Protein AF-A0ABD0P839-F1 (afdb_monomer_lite)

Radius of gyration: 26.29 Å; chains: 1; bounding box: 62×37×67 Å

Secondary structure (DSSP, 8-state):
--SSSSS----------SGGGHHHHHHHHHHHHHHHTPPP-------HHHHHHHHHHHHHHHHHHHHHHGGGS--HHHHHHHHHHHHHHHHHHHHHHHHHHHHHHHT-

Sequence (108 aa):
DSLGGNSRTAMVATVSPAADNYDETLSTLRYADRAKSIVNHAVVNEDPNARIIRELREEVEKLRDQLTQAESMKAPELKERLEESEKLIQEMTVTWEEKLRKTEEIAQ

Foldseek 3Di:
DAFQEQDDHDDDQDADPDPVCVVVRVVSVVVVVVSVPTDYDHDDDQDPLNVLLVVLVVLLVVLVVVVVVCVVPDDVPSVVSNVVSVVSNVVSVVVVVVVVVVVVVVVD

pLDDT: mean 83.54, std 11.28, range [50.75, 97.81]

Organism: Cirrhinus mrigala (NCBI:txid683832)

InterPro domains:
  IPR001752 Kinesin motor domain [PF00225] (1-38)
  IPR001752 Kinesin motor domain [PS50067] (1-38)
  IPR027417 P-loop containing nucleoside triphosphate hydrolase [SSF52540] (1-72)
  IPR032405 Kinesin-associated [PF16183] (42-69)
  IPR036961 Kinesin motor domain superfamily [G3DSA:3.40.850.10] (1-62)

Structure (mmCIF, N/CA/C/O backbone):
data_AF-A0ABD0P839-F1
#
_entry.id   AF-A0ABD0P839-F1
#
loop_
_atom_site.group_PDB
_atom_site.id
_atom_site.type_symbol
_atom_site.label_atom_id
_atom_site.label_alt_id
_atom_site.label_comp_id
_atom_site.label_asym_id
_atom_site.label_entity_id
_atom_site.label_seq_id
_atom_site.pdbx_PDB_ins_code
_atom_site.Cartn_x
_atom_site.Cartn_y
_atom_site.Cartn_z
_atom_site.occupancy
_atom_site.B_iso_or_equiv
_atom_site.auth_seq_id
_atom_site.auth_comp_id
_atom_site.auth_asym_id
_atom_site.auth_atom_id
_atom_site.pdbx_PDB_model_num
ATOM 1 N N . ASP A 1 1 ? 7.749 -4.534 4.995 1.00 64.56 1 ASP A N 1
ATOM 2 C CA . ASP A 1 1 ? 6.771 -5.551 4.577 1.00 64.56 1 ASP A CA 1
ATOM 3 C C . ASP A 1 1 ? 6.266 -5.239 3.166 1.00 64.56 1 ASP A C 1
ATOM 5 O O . ASP A 1 1 ? 5.100 -4.941 2.958 1.00 64.56 1 ASP A O 1
ATOM 9 N N . SER A 1 2 ? 7.186 -5.179 2.197 1.00 76.62 2 SER A N 1
ATOM 10 C CA . SER A 1 2 ? 6.935 -4.484 0.919 1.00 76.62 2 SER A CA 1
ATOM 11 C C . SER A 1 2 ? 6.788 -5.420 -0.283 1.00 76.62 2 SER A C 1
ATOM 13 O O . SER A 1 2 ? 6.425 -4.967 -1.357 1.00 76.62 2 SER A O 1
ATOM 15 N N . LEU A 1 3 ? 7.063 -6.716 -0.141 1.00 82.00 3 LEU A N 1
ATOM 16 C CA . LEU A 1 3 ? 6.865 -7.711 -1.199 1.00 82.00 3 LEU A CA 1
ATOM 17 C C . LEU A 1 3 ? 6.144 -8.910 -0.582 1.00 82.00 3 LEU A C 1
ATOM 19 O O . LEU A 1 3 ? 6.694 -9.556 0.305 1.00 82.00 3 LEU A O 1
ATOM 23 N N . GLY A 1 4 ? 4.910 -9.168 -1.016 1.00 81.12 4 GLY A N 1
ATOM 24 C CA . GLY A 1 4 ? 4.041 -10.223 -0.482 1.00 81.12 4 GLY A CA 1
ATOM 25 C C . GLY A 1 4 ? 3.346 -9.891 0.846 1.00 81.12 4 GLY A C 1
ATOM 26 O O . GLY A 1 4 ? 2.729 -10.773 1.436 1.00 81.12 4 GLY A O 1
ATOM 27 N N . GLY A 1 5 ? 3.442 -8.646 1.319 1.00 90.31 5 GLY A N 1
ATOM 28 C CA . GLY A 1 5 ? 3.013 -8.231 2.660 1.00 90.31 5 GLY A CA 1
ATOM 29 C C . GLY A 1 5 ? 1.884 -7.201 2.690 1.00 90.31 5 GLY A C 1
ATOM 30 O O . GLY A 1 5 ? 1.207 -6.953 1.684 1.00 90.31 5 GLY A O 1
ATOM 31 N N . ASN A 1 6 ? 1.710 -6.564 3.850 1.00 90.94 6 ASN A N 1
ATOM 32 C CA . ASN A 1 6 ? 0.765 -5.470 4.049 1.00 90.94 6 ASN A CA 1
ATOM 33 C C . ASN A 1 6 ? 1.349 -4.133 3.563 1.00 90.94 6 ASN A C 1
ATOM 35 O O . ASN A 1 6 ? 1.772 -3.272 4.338 1.00 90.94 6 ASN A O 1
ATOM 39 N N . SER A 1 7 ? 1.391 -3.966 2.241 1.00 90.69 7 SER A N 1
ATOM 40 C CA . SER A 1 7 ? 1.854 -2.735 1.607 1.00 90.69 7 SER A CA 1
ATOM 41 C C . SER A 1 7 ? 1.261 -2.549 0.215 1.00 90.69 7 SER A C 1
ATOM 43 O O . SER A 1 7 ? 1.100 -3.502 -0.552 1.00 90.69 7 SER A O 1
ATOM 45 N N . ARG A 1 8 ? 0.967 -1.295 -0.143 1.00 89.69 8 ARG A N 1
ATOM 46 C CA . ARG A 1 8 ? 0.676 -0.905 -1.526 1.00 89.69 8 ARG A CA 1
ATOM 47 C C . ARG A 1 8 ? 1.995 -0.580 -2.210 1.00 89.69 8 ARG A C 1
ATOM 49 O O . ARG A 1 8 ? 2.563 0.485 -1.989 1.00 89.69 8 ARG A O 1
ATOM 56 N N . THR A 1 9 ? 2.491 -1.516 -3.007 1.00 92.88 9 THR A N 1
ATOM 57 C CA . THR A 1 9 ? 3.833 -1.428 -3.587 1.00 92.88 9 THR A CA 1
ATOM 58 C C . THR A 1 9 ? 3.762 -1.165 -5.081 1.00 92.88 9 THR A C 1
ATOM 60 O O . THR A 1 9 ? 2.999 -1.806 -5.798 1.00 92.88 9 THR A O 1
ATOM 63 N N . ALA A 1 10 ? 4.588 -0.229 -5.540 1.00 93.69 10 ALA A N 1
ATOM 64 C CA . ALA A 1 10 ? 4.812 0.052 -6.948 1.00 93.69 10 ALA A CA 1
ATOM 65 C C . ALA A 1 10 ? 6.300 -0.122 -7.263 1.00 93.69 10 ALA A C 1
ATOM 67 O O . ALA A 1 10 ? 7.159 0.254 -6.464 1.00 93.69 10 ALA A O 1
ATOM 68 N N . MET A 1 11 ? 6.597 -0.679 -8.433 1.00 95.00 11 MET A N 1
ATOM 69 C CA . MET A 1 11 ? 7.949 -0.766 -8.971 1.00 95.00 11 MET A CA 1
ATOM 70 C C . MET A 1 11 ? 8.046 0.147 -10.191 1.00 95.00 11 MET A C 1
ATOM 72 O O . MET A 1 11 ? 7.215 0.062 -11.093 1.00 95.00 11 MET A O 1
ATOM 76 N N . VAL A 1 12 ? 9.079 0.989 -10.235 1.00 96.38 12 VAL A N 1
ATOM 77 C CA . VAL A 1 12 ? 9.426 1.783 -11.418 1.00 96.38 12 VAL A CA 1
ATOM 78 C C . VAL A 1 12 ? 10.697 1.197 -12.014 1.00 96.38 12 VAL A C 1
ATOM 80 O O . VAL A 1 12 ? 11.758 1.253 -11.400 1.00 96.38 12 VAL A O 1
ATOM 83 N N . ALA A 1 13 ? 10.577 0.605 -13.200 1.00 96.38 13 ALA A N 1
ATOM 84 C CA . ALA A 1 13 ? 11.710 0.076 -13.946 1.00 96.38 13 ALA A CA 1
ATOM 85 C C . ALA A 1 13 ? 12.244 1.157 -14.894 1.00 96.38 13 ALA A C 1
ATOM 87 O O . ALA A 1 13 ? 11.592 1.496 -15.881 1.00 96.38 13 ALA A O 1
ATOM 88 N N . THR A 1 14 ? 13.413 1.716 -14.589 1.00 96.00 14 THR A N 1
ATOM 89 C CA . THR A 1 14 ? 14.100 2.673 -15.462 1.00 96.00 14 THR A CA 1
ATOM 90 C C . THR A 1 14 ? 15.046 1.925 -16.398 1.00 96.00 14 THR A C 1
ATOM 92 O O . THR A 1 14 ? 15.805 1.062 -15.968 1.00 96.00 14 THR A O 1
ATOM 95 N N . VAL A 1 15 ? 14.986 2.234 -17.694 1.00 97.12 15 VAL A N 1
ATOM 96 C CA . VAL A 1 15 ? 15.781 1.561 -18.731 1.00 97.12 15 VAL A CA 1
ATOM 97 C C . VAL A 1 15 ? 16.416 2.574 -19.675 1.00 97.12 15 VAL A C 1
ATOM 99 O O . VAL A 1 15 ? 15.898 3.678 -19.855 1.00 97.12 15 VAL A O 1
ATOM 102 N N . SER A 1 16 ? 17.542 2.195 -20.278 1.00 97.00 16 SER A N 1
ATOM 103 C CA . SER A 1 16 ? 18.236 3.013 -21.272 1.00 97.00 16 SER A CA 1
ATOM 104 C C . SER A 1 16 ? 17.751 2.659 -22.682 1.00 97.00 16 SER A C 1
ATOM 106 O O . SER A 1 16 ? 17.635 1.477 -22.995 1.00 97.00 16 SER A O 1
ATOM 108 N N . PRO A 1 17 ? 17.496 3.643 -23.564 1.00 94.88 17 PRO A N 1
ATOM 109 C CA . PRO A 1 17 ? 17.103 3.370 -24.946 1.00 94.88 17 PRO A CA 1
ATOM 110 C C . PRO A 1 17 ? 18.291 3.000 -25.853 1.00 94.88 17 PRO A C 1
ATOM 112 O O . PRO A 1 17 ? 18.083 2.662 -27.016 1.00 94.88 17 PRO A O 1
ATOM 115 N N . ALA A 1 18 ? 19.534 3.107 -25.370 1.00 97.19 18 ALA A N 1
ATOM 116 C CA . ALA A 1 18 ? 20.720 2.836 -26.177 1.00 97.19 18 ALA A CA 1
ATOM 117 C C . ALA A 1 18 ? 20.901 1.331 -26.435 1.00 97.19 18 ALA A C 1
ATOM 119 O O . ALA A 1 18 ? 20.798 0.524 -25.511 1.00 97.19 18 ALA A O 1
ATOM 120 N N . ALA A 1 19 ? 21.243 0.970 -27.676 1.00 95.50 19 ALA A N 1
ATOM 121 C CA . ALA A 1 19 ? 21.440 -0.421 -28.092 1.00 95.50 19 ALA A CA 1
ATOM 122 C C . ALA A 1 19 ? 22.551 -1.134 -27.301 1.00 95.50 19 ALA A C 1
ATOM 124 O O . ALA A 1 19 ? 22.427 -2.319 -27.010 1.00 95.50 19 ALA A O 1
ATOM 125 N N . ASP A 1 20 ? 23.580 -0.399 -26.874 1.00 97.44 20 ASP A N 1
ATOM 126 C CA . ASP A 1 20 ? 24.683 -0.936 -26.067 1.00 97.44 20 ASP A CA 1
ATOM 127 C C . ASP A 1 20 ? 24.220 -1.460 -24.692 1.00 97.44 20 ASP A C 1
ATOM 129 O O . ASP A 1 20 ? 24.898 -2.276 -24.080 1.00 97.44 20 ASP A O 1
ATOM 133 N N . ASN A 1 21 ? 23.044 -1.025 -24.215 1.00 95.00 21 ASN A N 1
ATOM 134 C CA . ASN A 1 21 ? 22.438 -1.462 -22.952 1.00 95.00 21 ASN A CA 1
ATOM 135 C C . ASN A 1 21 ? 21.321 -2.498 -23.153 1.00 95.00 21 ASN A C 1
ATOM 137 O O . ASN A 1 21 ? 20.472 -2.664 -22.271 1.00 95.00 21 ASN A O 1
ATOM 141 N N . TYR A 1 22 ? 21.267 -3.164 -24.309 1.00 96.38 22 TYR A N 1
ATOM 142 C CA . TYR A 1 22 ? 20.190 -4.098 -24.639 1.00 96.38 22 TYR A CA 1
ATOM 143 C C . TYR A 1 22 ? 20.037 -5.219 -23.598 1.00 96.38 22 TYR A C 1
ATOM 145 O O . TYR A 1 22 ? 18.932 -5.439 -23.099 1.00 96.38 22 TYR A O 1
ATOM 153 N N . ASP A 1 23 ? 21.133 -5.882 -23.217 1.00 97.38 23 ASP A N 1
ATOM 154 C CA . ASP A 1 23 ? 21.090 -7.026 -22.295 1.00 97.38 23 ASP A CA 1
ATOM 155 C C . ASP A 1 23 ? 20.648 -6.628 -20.876 1.00 97.38 23 ASP A C 1
ATOM 157 O O . ASP A 1 23 ? 19.836 -7.319 -20.247 1.00 97.38 23 ASP A O 1
ATOM 161 N N . GLU A 1 24 ? 21.107 -5.473 -20.391 1.00 97.38 24 GLU A N 1
ATOM 162 C CA . GLU A 1 24 ? 20.705 -4.916 -19.092 1.00 97.38 24 GLU A CA 1
ATOM 163 C C . GLU A 1 24 ? 19.244 -4.449 -19.098 1.00 97.38 24 GLU A C 1
ATOM 165 O O . GLU A 1 24 ? 18.478 -4.707 -18.161 1.00 97.38 24 GLU A O 1
ATOM 170 N N . THR A 1 25 ? 18.813 -3.821 -20.195 1.00 97.81 25 THR A N 1
ATOM 171 C CA . THR A 1 25 ? 17.421 -3.400 -20.395 1.00 97.81 25 THR A CA 1
ATOM 172 C C . THR A 1 25 ? 16.491 -4.609 -20.404 1.00 97.81 25 THR A C 1
ATOM 174 O O . THR A 1 25 ? 15.477 -4.621 -19.703 1.00 97.81 25 THR A O 1
ATOM 177 N N . LEU A 1 26 ? 16.857 -5.669 -21.127 1.00 97.00 26 LEU A N 1
ATOM 178 C CA . LEU A 1 26 ? 16.096 -6.913 -21.167 1.00 97.00 26 LEU A CA 1
ATOM 179 C C . LEU A 1 26 ? 16.019 -7.575 -19.785 1.00 97.00 26 LEU A C 1
ATOM 181 O O . 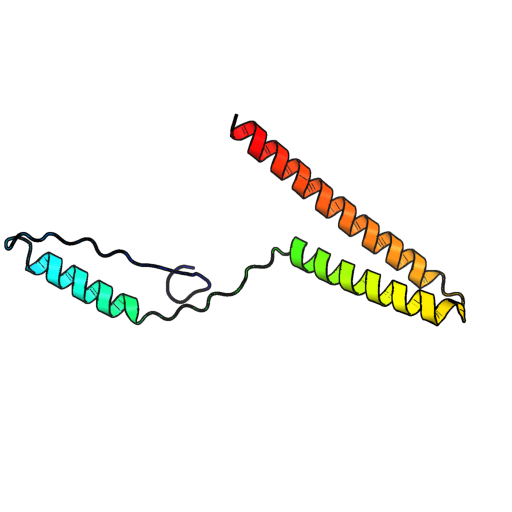LEU A 1 26 ? 14.953 -8.044 -19.382 1.00 97.00 26 LEU A O 1
ATOM 185 N N . SER A 1 27 ? 17.125 -7.592 -19.042 1.00 97.75 27 SER A N 1
ATOM 186 C CA . SER A 1 27 ? 17.175 -8.140 -17.683 1.00 97.75 27 SER A CA 1
ATOM 187 C C . SER A 1 27 ? 16.272 -7.365 -16.720 1.00 97.75 27 SER A C 1
ATOM 189 O O . SER A 1 27 ? 15.502 -7.974 -15.969 1.00 97.75 27 SER A O 1
ATOM 191 N N . THR A 1 28 ? 16.280 -6.033 -16.809 1.00 97.81 28 THR A N 1
ATOM 192 C CA . THR A 1 28 ? 15.411 -5.144 -16.023 1.00 97.81 28 THR A CA 1
ATOM 193 C C . THR A 1 28 ? 13.932 -5.384 -16.333 1.00 97.81 28 THR A C 1
ATOM 195 O O . THR A 1 28 ? 13.126 -5.554 -15.415 1.00 97.81 28 THR A O 1
ATOM 198 N N . LEU A 1 29 ? 13.568 -5.486 -17.616 1.00 97.50 29 LEU A N 1
ATOM 199 C CA . LEU A 1 29 ? 12.191 -5.761 -18.041 1.00 97.50 29 LEU A CA 1
ATOM 200 C C . LEU A 1 29 ? 11.709 -7.144 -17.584 1.00 97.50 29 LEU A C 1
ATOM 202 O O . LEU A 1 29 ? 10.598 -7.270 -17.076 1.00 97.50 29 LEU A O 1
ATOM 206 N N . ARG A 1 30 ? 12.554 -8.177 -17.687 1.00 97.75 30 ARG A N 1
ATOM 207 C CA . ARG A 1 30 ? 12.243 -9.527 -17.180 1.00 97.75 30 ARG A CA 1
ATOM 208 C C . ARG A 1 30 ? 12.044 -9.550 -15.668 1.00 97.75 30 ARG A C 1
ATOM 210 O O . ARG A 1 30 ? 11.248 -10.335 -15.156 1.00 97.75 30 ARG A O 1
ATOM 217 N N . TYR A 1 31 ? 12.791 -8.738 -14.926 1.00 97.12 31 TYR A N 1
ATOM 218 C CA . TYR A 1 31 ? 12.576 -8.610 -13.489 1.00 97.12 31 TYR A CA 1
ATOM 219 C C . TYR A 1 31 ? 11.258 -7.893 -13.184 1.00 97.12 31 TYR A C 1
ATOM 221 O O . TYR A 1 31 ? 10.494 -8.384 -12.358 1.00 97.12 31 TYR A O 1
ATOM 229 N N . ALA A 1 32 ? 10.950 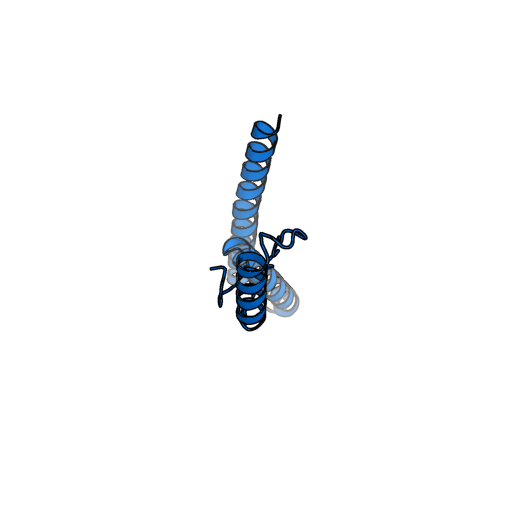-6.802 -13.891 1.00 97.38 32 ALA A N 1
ATOM 230 C CA . ALA A 1 32 ? 9.685 -6.084 -13.745 1.00 97.38 32 ALA A CA 1
ATOM 231 C C . ALA A 1 32 ? 8.465 -6.975 -14.046 1.00 97.38 32 ALA A C 1
ATOM 233 O O . ALA A 1 32 ? 7.483 -6.949 -13.305 1.00 97.38 32 ALA A O 1
ATOM 234 N N . ASP A 1 33 ? 8.554 -7.817 -15.078 1.00 96.81 33 ASP A N 1
ATOM 235 C CA . ASP A 1 33 ? 7.509 -8.785 -15.428 1.00 96.81 33 ASP A CA 1
ATOM 236 C C . ASP A 1 33 ? 7.266 -9.812 -14.307 1.00 96.81 33 ASP A C 1
ATOM 238 O O . ASP A 1 33 ? 6.128 -10.061 -13.905 1.00 96.81 33 ASP A O 1
ATOM 242 N N . ARG A 1 34 ? 8.339 -10.334 -13.697 1.00 96.31 34 ARG A N 1
ATOM 243 C CA . ARG A 1 34 ? 8.222 -11.208 -12.517 1.00 96.31 34 ARG A CA 1
ATOM 244 C C . ARG A 1 34 ? 7.660 -10.469 -11.304 1.00 96.31 34 ARG A C 1
ATOM 246 O O . ARG A 1 34 ? 6.788 -11.002 -10.623 1.00 96.31 34 ARG A O 1
ATOM 253 N N . ALA A 1 35 ? 8.122 -9.247 -11.045 1.00 94.44 35 ALA A N 1
ATOM 254 C CA . ALA A 1 35 ? 7.681 -8.443 -9.908 1.00 94.44 35 ALA A CA 1
ATOM 255 C C . ALA A 1 35 ? 6.182 -8.106 -9.978 1.00 94.44 35 ALA A C 1
ATOM 257 O O . ALA A 1 35 ? 5.514 -8.095 -8.947 1.00 94.44 35 ALA A O 1
ATOM 258 N N . LYS A 1 36 ? 5.626 -7.929 -11.184 1.00 93.50 36 LYS A N 1
ATOM 259 C CA . LYS A 1 36 ? 4.179 -7.765 -11.412 1.00 93.50 36 LYS A CA 1
ATOM 260 C C . LYS A 1 36 ? 3.347 -8.939 -10.879 1.00 93.50 36 LYS A C 1
ATOM 262 O O . LYS A 1 36 ? 2.183 -8.751 -10.540 1.00 93.50 36 LYS A O 1
ATOM 267 N N . SER A 1 37 ? 3.922 -10.138 -10.814 1.00 93.94 37 SER A N 1
ATOM 268 C CA . SER A 1 37 ? 3.227 -11.342 -10.340 1.00 93.94 37 SER A CA 1
ATOM 269 C C . SER A 1 37 ? 3.172 -11.449 -8.810 1.00 93.94 37 SER A C 1
ATOM 271 O O . SER A 1 37 ? 2.532 -12.358 -8.284 1.00 93.94 37 SER A O 1
ATOM 273 N N . ILE A 1 38 ? 3.837 -10.548 -8.081 1.00 93.62 38 ILE A N 1
ATOM 274 C CA . ILE A 1 38 ? 3.820 -10.530 -6.617 1.00 93.62 38 ILE A CA 1
ATOM 275 C C . ILE A 1 38 ? 2.487 -9.944 -6.144 1.00 93.62 38 ILE A C 1
ATOM 277 O O . ILE A 1 38 ? 2.161 -8.793 -6.432 1.00 93.62 38 ILE A O 1
ATOM 281 N N . VAL A 1 39 ? 1.723 -10.738 -5.393 1.00 91.81 39 VAL A N 1
ATOM 282 C CA . VAL A 1 39 ? 0.439 -10.321 -4.819 1.00 91.81 39 VAL A CA 1
ATOM 283 C C . VAL A 1 39 ? 0.650 -9.859 -3.382 1.00 91.81 39 VAL A C 1
ATOM 285 O O . VAL A 1 39 ? 1.045 -10.642 -2.518 1.00 91.81 39 VAL A O 1
ATOM 288 N N . ASN A 1 40 ? 0.356 -8.587 -3.124 1.00 90.75 40 ASN A N 1
ATOM 289 C CA . ASN A 1 40 ? 0.353 -8.021 -1.778 1.00 90.75 40 ASN A CA 1
ATOM 290 C C . ASN A 1 40 ? -1.053 -8.062 -1.170 1.00 90.75 40 ASN A C 1
ATOM 292 O O . ASN A 1 40 ? -2.051 -7.908 -1.875 1.00 90.75 40 ASN A O 1
ATOM 296 N N . HIS A 1 41 ? -1.117 -8.181 0.155 1.00 88.62 41 HIS A N 1
ATOM 297 C CA . HIS A 1 41 ? -2.357 -8.156 0.931 1.00 88.62 41 HIS A CA 1
ATOM 298 C C . HIS A 1 41 ? -2.369 -6.905 1.809 1.00 88.62 41 HIS A C 1
ATOM 300 O O . HIS A 1 41 ? -2.116 -6.960 3.010 1.00 88.62 41 HIS A O 1
ATOM 306 N N . ALA A 1 42 ? -2.613 -5.753 1.183 1.00 87.31 42 ALA A N 1
ATOM 307 C CA . ALA A 1 42 ? -2.652 -4.478 1.887 1.00 87.31 42 ALA A CA 1
ATOM 308 C C . ALA A 1 42 ? -3.963 -4.322 2.675 1.00 87.31 42 ALA A C 1
ATOM 310 O O . ALA A 1 42 ? -5.051 -4.357 2.100 1.00 87.31 42 ALA A O 1
ATOM 311 N N . VAL A 1 43 ? -3.842 -4.089 3.976 1.00 87.56 43 VAL A N 1
ATOM 312 C CA . VAL A 1 43 ? -4.931 -3.846 4.923 1.00 87.56 43 VAL A CA 1
ATOM 313 C C . VAL A 1 43 ? -4.751 -2.449 5.517 1.00 87.56 43 VAL A C 1
ATOM 315 O O . VAL A 1 43 ? -3.636 -1.937 5.626 1.00 87.56 43 VAL A O 1
ATOM 318 N N . VAL A 1 44 ? -5.858 -1.798 5.876 1.00 83.19 44 VAL A N 1
ATOM 319 C CA . VAL A 1 44 ? -5.805 -0.519 6.590 1.00 83.19 44 VAL A CA 1
ATOM 320 C C . VAL A 1 44 ? -5.168 -0.758 7.956 1.00 83.19 44 VAL A C 1
ATOM 322 O O . VAL A 1 44 ? -5.703 -1.497 8.778 1.00 83.19 44 VAL A O 1
ATOM 325 N N . ASN A 1 45 ? -4.015 -0.132 8.183 1.00 82.19 45 ASN A N 1
ATOM 326 C CA . ASN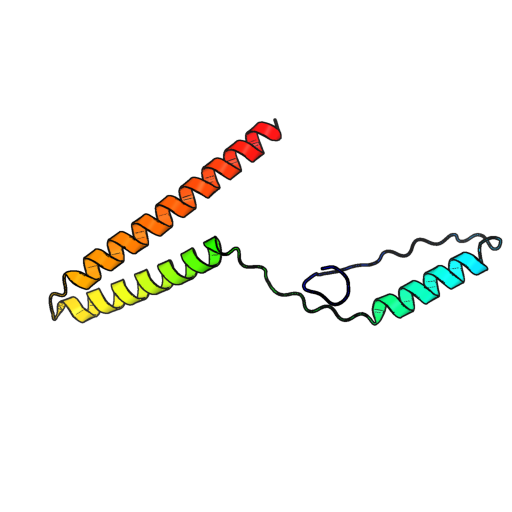 A 1 45 ? -3.363 -0.147 9.483 1.00 82.19 45 ASN A CA 1
ATOM 327 C C . ASN A 1 45 ? -4.105 0.822 10.399 1.00 82.19 45 ASN A C 1
ATOM 329 O O . ASN A 1 45 ? -3.885 2.031 10.341 1.00 82.19 45 ASN A O 1
ATOM 333 N N . GLU A 1 46 ? -5.010 0.294 11.214 1.00 72.50 46 GLU A N 1
ATOM 334 C CA . GLU A 1 46 ? -5.586 1.058 12.313 1.00 72.50 46 GLU A CA 1
ATOM 335 C C . GLU A 1 46 ? -4.533 1.187 13.414 1.00 72.50 46 GLU A C 1
ATOM 337 O O . GLU A 1 46 ? -3.986 0.188 13.887 1.00 72.50 46 GLU A O 1
ATOM 342 N N . ASP A 1 47 ? -4.235 2.424 13.814 1.00 77.5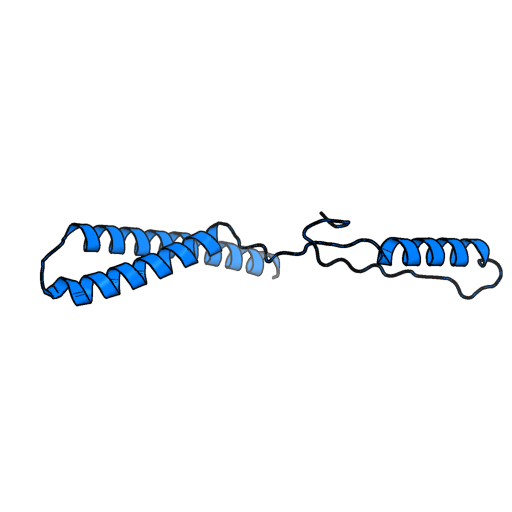6 47 ASP A N 1
ATOM 343 C CA . ASP A 1 47 ? -3.438 2.662 15.014 1.00 77.56 47 ASP A CA 1
ATOM 344 C C . ASP A 1 47 ? -4.155 1.989 16.199 1.00 77.56 47 ASP A C 1
ATOM 346 O O . ASP A 1 47 ? -5.380 2.127 16.310 1.00 77.56 47 ASP A O 1
ATOM 350 N N . PRO A 1 48 ? -3.446 1.272 17.090 1.00 76.69 48 PRO A N 1
ATOM 351 C CA . PRO A 1 48 ? -4.058 0.681 18.275 1.00 76.69 48 PRO A CA 1
ATOM 352 C C . PRO A 1 48 ? -4.912 1.690 19.048 1.00 76.69 48 PRO A C 1
ATOM 354 O O . PRO A 1 48 ? -5.985 1.338 19.533 1.00 76.69 48 PRO A O 1
ATOM 357 N N . ASN A 1 49 ? -4.487 2.956 19.079 1.00 74.50 49 ASN A N 1
ATOM 358 C CA . ASN A 1 49 ? -5.223 4.034 19.717 1.00 74.50 49 ASN A CA 1
ATOM 359 C C . ASN A 1 49 ? -6.489 4.413 18.951 1.00 74.50 49 ASN A C 1
ATOM 361 O O . ASN A 1 49 ? -7.529 4.617 19.563 1.00 74.50 49 ASN A O 1
ATOM 365 N N . ALA A 1 50 ? -6.431 4.478 17.619 1.00 75.56 50 ALA A N 1
ATOM 366 C CA . ALA A 1 50 ? -7.602 4.760 16.791 1.00 75.56 50 ALA A CA 1
ATOM 367 C C . ALA A 1 50 ? -8.653 3.646 16.904 1.00 75.56 50 ALA A C 1
ATOM 369 O O . ALA A 1 50 ? -9.849 3.934 16.978 1.00 75.56 50 ALA A O 1
ATOM 370 N N . ARG A 1 51 ? -8.209 2.385 16.986 1.00 81.06 51 ARG A N 1
ATOM 371 C CA . ARG A 1 51 ? -9.089 1.239 17.234 1.00 81.06 51 ARG A CA 1
ATOM 372 C C . ARG A 1 51 ? -9.753 1.332 18.608 1.00 81.06 51 ARG A C 1
ATOM 374 O O . ARG A 1 51 ? -10.974 1.250 18.674 1.00 81.06 51 ARG A O 1
ATOM 381 N N . ILE A 1 52 ? -8.971 1.572 19.667 1.00 83.06 52 ILE A N 1
ATOM 382 C CA . ILE A 1 52 ? -9.490 1.737 21.037 1.00 83.06 52 ILE A CA 1
ATOM 383 C C . ILE A 1 52 ? -10.483 2.902 21.097 1.00 83.06 52 ILE A C 1
ATOM 385 O O . ILE A 1 52 ? -11.574 2.743 21.624 1.00 83.06 52 ILE A O 1
ATOM 389 N N . ILE A 1 53 ? -10.164 4.056 20.505 1.00 82.06 53 ILE A N 1
ATOM 390 C CA . ILE A 1 53 ? -11.071 5.212 20.483 1.00 82.06 53 ILE A CA 1
ATOM 391 C C . ILE A 1 53 ? -12.374 4.881 19.742 1.00 82.06 53 ILE A C 1
ATOM 393 O O . ILE A 1 53 ? -13.436 5.309 20.189 1.00 82.06 53 ILE A O 1
ATOM 397 N N . ARG A 1 54 ? -12.332 4.133 18.628 1.00 84.38 54 ARG A N 1
ATOM 398 C CA . ARG A 1 54 ? -13.554 3.692 17.931 1.00 84.38 54 ARG A CA 1
ATOM 399 C C . ARG A 1 54 ? -14.389 2.767 18.813 1.00 84.38 54 ARG A C 1
ATOM 401 O O . ARG A 1 54 ? -15.580 3.011 18.960 1.00 84.38 54 ARG A O 1
ATOM 408 N N . GLU A 1 55 ? -13.769 1.748 19.402 1.00 86.62 55 GLU A N 1
ATOM 409 C CA . GLU A 1 55 ? -14.441 0.787 20.286 1.00 86.62 55 GLU A CA 1
ATOM 410 C C . GLU A 1 55 ? -15.064 1.488 21.501 1.00 86.62 55 GLU A C 1
ATOM 412 O O . GLU A 1 55 ? -16.244 1.293 21.777 1.00 86.62 55 GLU A O 1
ATOM 417 N N . LEU A 1 56 ? -14.322 2.387 22.157 1.00 86.00 56 LEU A N 1
ATOM 418 C CA . LEU A 1 56 ? -14.817 3.180 23.285 1.00 86.00 56 LEU A CA 1
ATOM 419 C C . LEU A 1 56 ? -15.955 4.122 22.873 1.00 86.00 56 LEU A C 1
ATOM 421 O O . LEU A 1 56 ? -16.913 4.281 23.623 1.00 86.00 56 LEU A O 1
ATOM 425 N N . ARG A 1 57 ? -15.900 4.736 21.682 1.00 84.50 57 ARG A N 1
ATOM 426 C CA . ARG A 1 57 ? -17.002 5.568 21.160 1.00 84.50 57 ARG A CA 1
ATOM 427 C C . ARG A 1 57 ? -18.255 4.744 20.870 1.00 84.50 57 ARG A C 1
ATOM 429 O O . ARG A 1 57 ? -19.351 5.195 21.185 1.00 84.50 57 ARG A O 1
ATOM 436 N N . GLU A 1 58 ? -18.105 3.555 20.292 1.00 89.62 58 GLU A N 1
ATOM 437 C CA . GLU A 1 58 ? -19.223 2.631 20.073 1.00 89.62 58 GLU A CA 1
ATOM 438 C C . GLU A 1 58 ? -19.812 2.121 21.396 1.00 89.62 58 GLU A C 1
ATOM 440 O O . GLU A 1 58 ? -21.030 1.976 21.510 1.00 89.62 58 GLU A O 1
ATOM 445 N N . GLU A 1 59 ? -18.975 1.863 22.403 1.00 85.88 59 GLU A N 1
ATOM 446 C CA . GLU A 1 59 ? -19.422 1.461 23.738 1.00 85.88 59 GLU A CA 1
ATOM 447 C C . GLU A 1 59 ? -20.145 2.608 24.453 1.00 85.88 59 GLU A C 1
ATOM 449 O O . GLU A 1 59 ? -21.230 2.394 24.983 1.00 85.88 59 GLU A O 1
ATOM 454 N N . VAL A 1 60 ? -19.621 3.836 24.379 1.00 87.25 60 VAL A N 1
ATOM 455 C CA . VAL A 1 60 ? -20.284 5.061 24.863 1.00 87.25 60 VAL A CA 1
ATOM 456 C C . VAL A 1 60 ? -21.669 5.225 24.239 1.00 87.25 60 VAL A C 1
ATOM 458 O O . VAL A 1 60 ? -22.629 5.475 24.964 1.00 87.25 60 VAL A O 1
ATOM 461 N N . GLU A 1 61 ? -21.799 5.051 22.923 1.00 88.31 61 GLU A N 1
ATOM 462 C CA . GLU A 1 61 ? -23.087 5.199 22.239 1.00 88.31 61 GLU A CA 1
ATOM 463 C C . GLU A 1 61 ? -24.080 4.110 22.665 1.00 88.31 61 GLU A C 1
ATOM 465 O O . GLU A 1 61 ? -25.204 4.414 23.060 1.00 88.31 61 GLU A O 1
ATOM 470 N N . LYS A 1 62 ? -23.644 2.844 22.712 1.00 87.62 62 LYS A N 1
ATOM 471 C CA . LYS A 1 62 ? -24.476 1.741 23.221 1.00 87.62 62 LYS A CA 1
ATOM 472 C C . LYS A 1 62 ? -24.906 1.962 24.666 1.00 87.62 62 LYS A C 1
ATOM 474 O O . LYS A 1 62 ? -26.049 1.672 25.009 1.00 87.62 62 LYS A O 1
ATOM 479 N N . LEU A 1 63 ? -24.004 2.442 25.519 1.00 81.00 63 LEU A N 1
ATOM 480 C CA . LEU A 1 63 ? -24.303 2.730 26.918 1.00 81.00 63 LEU A CA 1
ATOM 481 C C . LEU A 1 63 ? -25.282 3.897 27.043 1.00 81.00 63 LEU A C 1
ATOM 483 O O . LEU A 1 63 ? -26.178 3.824 27.876 1.00 81.00 63 LEU A O 1
ATOM 487 N N . ARG A 1 64 ? -25.169 4.936 26.207 1.00 80.75 64 ARG A N 1
ATOM 488 C CA . ARG A 1 64 ? -26.129 6.053 26.143 1.00 80.75 64 ARG A CA 1
ATOM 489 C C . ARG A 1 64 ? -27.512 5.596 25.682 1.00 80.75 64 ARG A C 1
ATOM 491 O O . ARG A 1 64 ? -28.504 5.974 26.308 1.00 80.75 64 ARG A O 1
ATOM 498 N N . ASP A 1 65 ? -27.584 4.740 24.668 1.00 83.94 65 ASP A N 1
ATOM 499 C CA . ASP A 1 65 ? -28.833 4.127 24.198 1.00 83.94 65 ASP A CA 1
ATOM 500 C C . ASP A 1 65 ? -29.466 3.234 25.275 1.00 83.94 65 ASP A C 1
ATOM 502 O O . ASP A 1 65 ? -30.671 3.278 25.529 1.00 83.94 65 ASP A O 1
ATOM 506 N N . GLN A 1 66 ? -28.648 2.444 25.971 1.00 77.94 66 GLN A N 1
ATOM 507 C CA . GLN A 1 66 ? -29.108 1.638 27.097 1.00 77.94 66 GLN A CA 1
ATOM 508 C C . GLN A 1 66 ? -29.544 2.502 28.273 1.00 77.94 66 GLN A C 1
ATOM 510 O O . GLN A 1 66 ? -30.532 2.160 28.906 1.00 77.94 66 GLN A O 1
ATOM 515 N N . LEU A 1 67 ? -28.866 3.613 28.570 1.00 70.62 67 LEU A N 1
ATOM 516 C CA . LEU A 1 67 ? -29.256 4.522 29.648 1.00 70.62 67 LEU A CA 1
ATOM 517 C C . LEU A 1 67 ? -30.561 5.245 29.332 1.00 70.62 67 LEU A C 1
ATOM 519 O O . LEU A 1 67 ? -31.382 5.379 30.228 1.00 70.62 67 LEU A O 1
ATOM 523 N N . THR A 1 68 ? -30.779 5.665 28.086 1.00 73.00 68 THR A N 1
ATOM 524 C CA . THR A 1 68 ? -32.049 6.273 27.656 1.00 73.00 68 THR A CA 1
ATOM 525 C C . THR A 1 68 ? -33.196 5.263 27.674 1.00 73.00 68 THR A C 1
ATOM 527 O O . THR A 1 68 ? -34.301 5.605 28.086 1.00 73.00 68 THR A O 1
ATOM 530 N N . GLN A 1 69 ? -32.950 3.992 27.338 1.00 67.00 69 GLN A N 1
ATOM 531 C CA . GLN A 1 69 ? -33.937 2.918 27.539 1.00 67.00 69 GLN A CA 1
ATOM 532 C C . GLN A 1 69 ? -34.114 2.538 29.023 1.00 67.00 69 GLN A C 1
ATOM 534 O O . GLN A 1 69 ? -35.217 2.204 29.460 1.00 67.00 69 GLN A O 1
ATOM 539 N N . ALA A 1 70 ? -33.046 2.616 29.816 1.00 56.50 70 ALA A N 1
ATOM 540 C CA . ALA A 1 70 ? -32.999 2.283 31.237 1.00 56.50 70 ALA A CA 1
ATOM 541 C C . ALA A 1 70 ? -33.241 3.487 32.161 1.00 56.50 70 ALA A C 1
ATOM 543 O O . ALA A 1 70 ? -33.137 3.343 33.376 1.00 56.50 70 ALA A O 1
ATOM 544 N N . GLU A 1 71 ? -33.702 4.639 31.662 1.00 51.25 71 GLU A N 1
ATOM 545 C CA . GLU A 1 71 ? -34.353 5.653 32.510 1.00 51.25 71 GLU A CA 1
ATOM 546 C C . GLU A 1 71 ? -35.600 5.072 33.219 1.00 51.25 71 GLU A C 1
ATOM 548 O O . GLU A 1 71 ? -36.081 5.629 34.205 1.00 51.25 71 GLU A O 1
ATOM 553 N N . SER A 1 72 ? -36.043 3.873 32.810 1.00 50.75 72 SER A N 1
ATOM 554 C CA . SER A 1 72 ? -36.965 3.007 33.549 1.00 50.75 72 SER A CA 1
ATOM 555 C C . SER A 1 72 ? -36.370 2.314 34.797 1.00 50.75 72 SER A C 1
ATOM 557 O O . SER A 1 72 ? -37.146 1.926 35.671 1.00 50.75 72 SER A O 1
ATOM 559 N N . MET A 1 73 ? -35.052 2.108 34.919 1.00 52.16 73 MET A N 1
ATOM 560 C CA . MET A 1 73 ? -34.401 1.429 36.053 1.00 52.16 73 MET A CA 1
ATOM 561 C C . MET A 1 73 ? -32.985 1.980 36.317 1.00 52.16 73 MET A C 1
ATOM 563 O O . MET A 1 73 ? -32.028 1.684 35.612 1.00 52.16 73 MET A O 1
ATOM 567 N N . LYS A 1 74 ? -32.851 2.772 37.389 1.00 54.38 74 LYS A N 1
ATOM 568 C CA . LYS A 1 74 ? -31.615 3.430 37.855 1.00 54.38 74 LYS A CA 1
ATOM 569 C C . LYS A 1 74 ? -30.432 2.451 38.021 1.00 54.38 74 LYS A C 1
ATOM 571 O O . LYS A 1 74 ? -30.326 1.806 39.061 1.00 54.38 74 LYS A O 1
ATOM 576 N N . ALA A 1 75 ? -29.508 2.418 37.058 1.00 61.75 75 ALA A N 1
ATOM 577 C CA . ALA A 1 75 ? -28.241 1.684 37.147 1.00 61.75 75 ALA A CA 1
ATOM 578 C C . ALA A 1 75 ? -27.046 2.663 37.269 1.00 61.75 75 ALA A C 1
ATOM 580 O O . ALA A 1 75 ? -26.591 3.199 36.258 1.00 61.75 75 ALA A O 1
ATOM 581 N N . PRO A 1 76 ? -26.545 2.950 38.488 1.00 70.06 76 PRO A N 1
ATOM 582 C CA . PRO A 1 76 ? -25.413 3.864 38.702 1.00 70.06 76 PRO A CA 1
ATOM 583 C C . PRO A 1 76 ? -24.097 3.362 38.081 1.00 70.06 76 PRO A C 1
ATOM 585 O O . PRO A 1 76 ? -23.296 4.165 37.619 1.00 70.06 76 PRO A O 1
ATOM 588 N N . GLU A 1 77 ? -23.927 2.045 37.980 1.00 73.69 77 GLU A N 1
ATOM 589 C CA . GLU A 1 77 ? -22.725 1.382 37.453 1.00 73.69 77 GLU A CA 1
ATOM 590 C C . GLU A 1 77 ? -22.481 1.671 35.956 1.00 73.69 77 GLU A C 1
ATOM 592 O O . GLU A 1 77 ? -21.342 1.780 35.509 1.00 73.69 77 GLU A O 1
ATOM 597 N N . LEU A 1 78 ? -23.549 1.877 35.170 1.00 68.44 78 LEU A N 1
ATOM 598 C CA . LEU A 1 78 ? -23.434 2.240 33.749 1.00 68.44 78 LEU A CA 1
ATOM 599 C C . LEU A 1 78 ? -22.972 3.691 33.552 1.00 68.44 78 LEU A C 1
ATOM 601 O O . LEU A 1 78 ? -22.322 3.992 32.555 1.00 68.44 78 LEU A O 1
ATOM 605 N N . LYS A 1 79 ? -23.291 4.589 34.495 1.00 75.62 79 LYS A N 1
ATOM 606 C CA . LYS A 1 79 ? -22.842 5.989 34.438 1.00 75.62 79 LYS A CA 1
ATOM 607 C C . LYS A 1 79 ? -21.351 6.112 34.732 1.00 75.62 79 LYS A C 1
ATOM 609 O O . LYS A 1 79 ? -20.669 6.854 34.041 1.00 75.62 79 LYS A O 1
ATOM 614 N N . GLU A 1 80 ? -20.860 5.362 35.713 1.00 81.56 80 GLU A N 1
ATOM 615 C CA . GLU A 1 80 ? -19.443 5.360 36.090 1.00 81.56 80 GLU A CA 1
ATOM 616 C C . GLU A 1 80 ? -18.565 4.824 34.948 1.00 81.56 80 GLU A C 1
ATOM 618 O O . GLU A 1 80 ? -17.613 5.483 34.537 1.00 81.56 80 GLU A O 1
ATOM 623 N N . ARG A 1 81 ? -18.963 3.707 34.321 1.00 78.88 81 ARG A N 1
ATOM 624 C CA . ARG A 1 81 ? -18.263 3.162 33.140 1.00 78.88 81 ARG A CA 1
ATOM 625 C C . ARG A 1 81 ? -18.259 4.109 31.938 1.00 78.88 81 ARG A C 1
ATOM 627 O O . ARG A 1 81 ? -17.291 4.133 31.179 1.00 78.88 81 ARG A O 1
ATOM 634 N N . LEU A 1 82 ? -19.335 4.873 31.746 1.00 77.38 82 LEU A N 1
ATOM 635 C CA . LEU A 1 82 ? -19.417 5.874 30.682 1.00 77.38 82 LEU A CA 1
ATOM 636 C C . LEU A 1 82 ? -18.399 7.002 30.910 1.00 77.38 82 LEU A C 1
ATOM 638 O O . LEU A 1 82 ? -17.673 7.367 29.988 1.00 77.38 82 LEU A O 1
ATOM 642 N N . GLU A 1 83 ? -18.318 7.510 32.138 1.00 85.56 83 GLU A N 1
ATOM 643 C CA . GLU A 1 83 ? -17.406 8.593 32.517 1.00 85.56 83 GLU A CA 1
ATOM 644 C C . GLU A 1 83 ? -15.931 8.158 32.437 1.00 85.56 83 GLU A C 1
ATOM 646 O O . GLU A 1 83 ? -15.086 8.896 31.924 1.00 85.56 83 GLU A O 1
ATOM 651 N N . GLU A 1 84 ? -15.618 6.922 32.844 1.00 86.88 84 GLU A N 1
ATOM 652 C CA . GLU A 1 84 ? -14.285 6.328 32.667 1.00 86.88 84 GLU A CA 1
ATOM 653 C C . GLU A 1 84 ? -13.884 6.232 31.186 1.00 86.88 84 GLU A C 1
ATOM 655 O O . GLU A 1 84 ? -12.772 6.622 30.813 1.00 86.88 84 GLU A O 1
ATOM 660 N N . SER A 1 85 ? -14.797 5.762 30.330 1.00 79.56 85 SER A N 1
ATOM 661 C CA . SER A 1 85 ? -14.568 5.643 28.886 1.00 79.56 85 SER A CA 1
ATOM 662 C C . SER A 1 85 ? -14.344 7.009 28.218 1.00 79.56 85 SER A C 1
ATOM 664 O O . SER A 1 85 ? -13.433 7.167 27.402 1.00 79.56 85 SER A O 1
ATOM 666 N N . GLU A 1 86 ? -15.121 8.031 28.591 1.00 83.50 86 GLU A N 1
ATOM 667 C CA . GLU A 1 86 ? -14.962 9.398 28.075 1.00 83.50 86 GLU A CA 1
ATOM 668 C C . GLU A 1 86 ? -13.611 10.011 28.479 1.00 83.50 86 GLU A C 1
ATOM 670 O O . GLU A 1 86 ? -12.933 10.630 27.650 1.00 83.50 86 GLU A O 1
ATOM 675 N N . LYS A 1 87 ? -13.168 9.775 29.720 1.00 86.94 87 LYS A N 1
ATOM 676 C CA . LYS A 1 87 ? -11.872 10.248 30.219 1.00 86.94 87 LYS A CA 1
ATOM 677 C C . LYS A 1 87 ? -10.695 9.624 29.462 1.00 86.94 87 LYS A C 1
ATOM 679 O O . LYS A 1 87 ? -9.770 10.341 29.077 1.00 86.94 87 LYS A O 1
ATOM 684 N N . LEU A 1 88 ? -10.752 8.316 29.199 1.00 80.88 88 LEU A N 1
ATOM 685 C CA . LEU A 1 88 ? -9.749 7.596 28.403 1.00 80.88 88 LEU A CA 1
ATOM 686 C C . LEU A 1 88 ? -9.627 8.167 26.982 1.00 80.88 88 LEU A C 1
ATOM 688 O O . LEU A 1 88 ? -8.516 8.396 26.499 1.00 80.88 88 LEU A O 1
ATOM 692 N N . ILE A 1 89 ? -10.753 8.466 26.324 1.00 80.62 89 ILE A N 1
ATOM 693 C CA . ILE A 1 89 ? -10.756 9.089 24.989 1.00 80.62 89 ILE A CA 1
ATOM 694 C C . ILE A 1 89 ? -10.071 10.464 25.023 1.00 80.62 89 ILE A C 1
ATOM 696 O O . ILE A 1 89 ? -9.296 10.796 24.119 1.00 80.62 89 ILE A O 1
ATOM 700 N N . GLN A 1 90 ? -10.348 11.271 26.049 1.00 79.38 90 GLN A N 1
ATOM 701 C CA . GLN A 1 90 ? -9.794 12.617 26.174 1.00 79.38 90 GLN A CA 1
ATOM 702 C C . GLN A 1 90 ? -8.272 12.587 26.380 1.00 79.38 90 GLN A C 1
ATOM 704 O O . GLN A 1 90 ? -7.547 13.297 25.682 1.00 79.38 90 GLN A O 1
ATOM 709 N N . GLU A 1 91 ? -7.774 11.716 27.260 1.00 81.69 91 GLU A N 1
ATOM 710 C CA . GLU A 1 91 ? -6.337 11.555 27.529 1.00 81.69 91 GLU A CA 1
ATOM 711 C C . GLU A 1 91 ? -5.558 11.098 26.282 1.00 81.69 91 GLU A C 1
ATOM 713 O O . GLU A 1 91 ? -4.494 11.641 25.959 1.00 81.69 91 GLU A O 1
ATOM 718 N N . MET A 1 92 ? -6.126 10.160 25.518 1.00 76.56 92 MET A N 1
ATOM 719 C CA . MET A 1 92 ? -5.531 9.686 24.264 1.00 76.56 92 MET A CA 1
ATOM 720 C C . MET A 1 92 ? -5.546 10.740 23.148 1.00 76.56 92 MET A C 1
ATOM 722 O O . MET A 1 92 ? -4.700 10.697 22.258 1.00 76.56 92 MET A O 1
ATOM 726 N N . THR A 1 93 ? -6.483 11.691 23.171 1.00 76.31 93 THR A N 1
ATOM 727 C CA . THR A 1 93 ? -6.567 12.762 22.161 1.00 76.31 93 THR A CA 1
ATOM 728 C C . THR A 1 93 ? -5.542 13.867 22.429 1.00 76.31 93 THR A C 1
ATOM 730 O O . THR A 1 93 ? -4.850 14.297 21.507 1.00 76.31 93 THR A O 1
ATOM 733 N N . VAL A 1 94 ? -5.361 14.261 23.694 1.00 75.50 94 VAL A N 1
ATOM 734 C CA . VAL A 1 94 ? -4.364 15.274 24.099 1.00 75.50 94 VAL A CA 1
ATOM 735 C C . VAL A 1 94 ? -2.945 14.847 23.708 1.00 75.50 94 VAL A C 1
ATOM 737 O O . VAL A 1 94 ? -2.164 15.643 23.186 1.00 75.50 94 VAL A O 1
ATOM 740 N N . THR A 1 95 ? -2.620 13.560 23.859 1.00 78.44 95 THR A N 1
ATOM 741 C CA . THR A 1 95 ? -1.308 13.023 23.458 1.00 78.44 95 THR A CA 1
ATOM 742 C C . THR A 1 95 ? -1.050 13.108 21.948 1.00 78.44 95 THR A C 1
ATOM 744 O O . THR A 1 95 ? 0.109 13.165 21.528 1.00 78.44 95 THR A O 1
ATOM 747 N N . TRP A 1 96 ? -2.092 13.135 21.113 1.00 73.19 96 TRP A N 1
ATOM 748 C CA . TRP A 1 96 ? -1.961 13.379 19.673 1.00 73.19 96 TRP A CA 1
ATOM 749 C C . TRP A 1 96 ? -1.738 14.858 19.346 1.00 73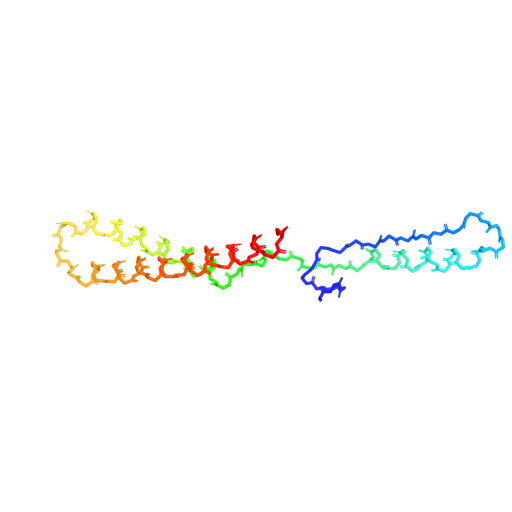.19 96 TRP A C 1
ATOM 751 O O . TRP A 1 96 ? -0.884 15.160 18.513 1.00 73.19 96 TRP A O 1
ATOM 761 N N . GLU A 1 97 ? -2.439 15.773 20.018 1.00 79.81 97 GLU A N 1
ATOM 762 C CA . GLU A 1 97 ? -2.264 17.223 19.837 1.00 79.81 97 GLU A CA 1
ATOM 763 C C . GLU A 1 97 ? -0.841 17.671 20.200 1.00 79.81 97 GLU A C 1
ATOM 765 O O . GLU A 1 97 ? -0.209 18.435 19.469 1.00 79.81 97 GLU A O 1
ATOM 770 N N . GLU A 1 98 ? -0.276 17.125 21.278 1.00 83.44 98 GLU A N 1
ATOM 771 C CA . GLU A 1 98 ? 1.110 17.395 21.671 1.00 83.44 98 GLU A CA 1
ATOM 772 C C . GLU A 1 98 ? 2.134 16.865 20.656 1.00 83.44 98 GLU A C 1
ATOM 774 O O . GLU A 1 98 ? 3.142 17.525 20.380 1.00 83.44 98 GLU A O 1
ATOM 779 N N . LYS A 1 99 ? 1.888 15.679 20.078 1.00 78.31 99 LYS A N 1
ATOM 780 C CA . LYS A 1 99 ? 2.724 15.130 18.997 1.00 78.31 99 LYS A CA 1
ATOM 781 C C . LYS A 1 99 ? 2.641 15.988 17.736 1.00 78.31 99 LYS A C 1
ATOM 783 O O . LYS A 1 99 ? 3.664 16.187 17.079 1.00 78.31 99 LYS A O 1
ATOM 788 N N . LEU A 1 100 ? 1.457 16.508 17.415 1.00 78.25 100 LEU A N 1
ATOM 789 C CA . LEU A 1 100 ? 1.250 17.392 16.271 1.00 78.25 100 LEU A CA 1
ATOM 790 C C . LEU A 1 100 ? 2.037 18.694 16.450 1.00 78.25 100 LEU A C 1
ATOM 792 O O . LEU A 1 100 ? 2.842 19.028 15.585 1.00 78.25 100 LEU A O 1
ATOM 796 N N . ARG A 1 101 ? 1.920 19.337 17.621 1.00 85.75 101 ARG A N 1
ATOM 797 C CA . ARG A 1 101 ? 2.654 20.571 17.944 1.00 85.75 101 ARG A CA 1
ATOM 798 C C . ARG A 1 101 ? 4.169 20.397 17.825 1.00 85.75 101 ARG A C 1
ATOM 800 O O . ARG A 1 101 ? 4.838 21.217 17.210 1.00 85.75 101 ARG A O 1
ATOM 807 N N . LYS A 1 102 ? 4.719 19.291 18.344 1.00 80.38 102 LYS A N 1
ATOM 808 C CA . LYS A 1 102 ? 6.150 18.970 18.179 1.00 80.38 102 LYS A CA 1
ATOM 809 C C . LYS A 1 102 ? 6.561 18.792 16.718 1.00 80.38 102 LYS A C 1
ATOM 811 O O . LYS A 1 102 ? 7.686 19.119 16.362 1.00 80.38 102 LYS A O 1
ATOM 816 N N . THR A 1 103 ? 5.683 18.236 15.886 1.00 76.12 103 THR A N 1
ATOM 817 C CA . THR A 1 103 ? 5.970 18.039 14.458 1.00 76.12 103 THR A CA 1
ATOM 818 C C . THR A 1 103 ? 5.984 19.382 13.720 1.00 76.12 103 THR A C 1
ATOM 820 O O . THR A 1 103 ? 6.842 19.593 12.868 1.00 76.12 103 THR A O 1
ATOM 823 N N . GLU A 1 104 ? 5.093 20.306 14.089 1.00 84.94 104 GLU A N 1
ATOM 824 C CA . GLU A 1 104 ? 5.048 21.676 13.558 1.00 84.94 104 GLU A CA 1
ATOM 825 C C . GLU A 1 104 ? 6.258 22.517 13.993 1.00 84.94 104 GLU A C 1
ATOM 827 O O . GLU A 1 104 ? 6.847 23.195 13.159 1.00 84.94 104 GLU A O 1
ATOM 832 N N . GLU A 1 105 ? 6.688 22.415 15.257 1.00 86.25 105 GLU A N 1
ATOM 833 C CA . GLU A 1 105 ? 7.885 23.099 15.784 1.00 86.25 105 GLU A CA 1
ATOM 834 C C . GLU A 1 105 ? 9.177 22.692 15.046 1.00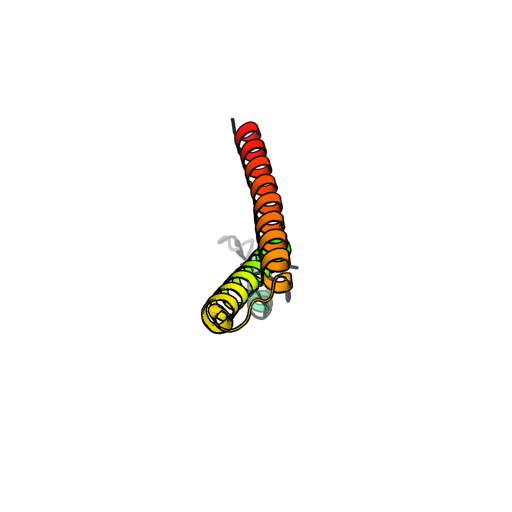 86.25 105 GLU A C 1
ATOM 836 O O . GLU A 1 105 ? 10.076 23.508 14.885 1.00 86.25 105 GLU A O 1
ATOM 841 N N . ILE A 1 106 ? 9.281 21.438 14.587 1.00 80.69 106 ILE A N 1
ATOM 842 C CA . ILE A 1 106 ? 10.436 20.936 13.813 1.00 80.69 106 ILE A CA 1
ATOM 843 C C . ILE A 1 106 ? 10.405 21.429 12.357 1.00 80.69 106 ILE A C 1
ATOM 845 O O . ILE A 1 106 ? 11.447 21.494 11.704 1.00 80.69 106 ILE A O 1
ATOM 849 N N . ALA A 1 107 ? 9.220 21.734 11.828 1.00 72.81 107 ALA A N 1
ATOM 850 C CA . ALA A 1 107 ? 9.035 22.161 10.444 1.00 72.81 107 ALA A CA 1
ATOM 851 C C . ALA A 1 107 ? 9.299 23.665 10.221 1.00 72.81 107 ALA A C 1
ATOM 853 O O . ALA A 1 107 ? 9.280 24.105 9.069 1.00 72.81 107 ALA A O 1
ATOM 854 N N . GLN A 1 108 ? 9.521 24.432 11.294 1.00 58.53 108 GLN A N 1
ATOM 855 C CA . GLN A 1 108 ? 9.677 25.890 11.302 1.00 58.53 108 GLN A CA 1
ATOM 856 C C . GLN A 1 108 ? 11.140 26.314 11.479 1.00 58.53 108 GLN A C 1
ATOM 858 O O . GLN A 1 108 ? 11.532 27.303 10.817 1.00 58.53 108 GLN A O 1
#